Protein AF-A0AAW0VQ48-F1 (afdb_monomer_lite)

Foldseek 3Di:
DDDPPPDPPPDPPPDDDALAFACDDPRAQDALVPDDLVSLLVRLVVRLCSLVVNPDDDPQVPRDDDPLHDPPDDSDRQDPVPVPSDSVVSSVSVVSSCVVVVNVVSNVLSVCCVVVADPQGWDWDDPVPQKIWIARRPPRHTSDIGGPVND

Secondary structure (DSSP, 8-state):
-----------SS-----SSPP-EETTEE--TTT--HHHHHHHHHHHHHHHTT--S---GGGSPPPTTS-TTS------TTSTT--HHHHHHHHHHHHHHTT-HHHHHHHHHHHHT--TT-EEEEE-SSSEEEEEETTT--EEEEEEGGG-

Organism: Cherax quadricarinatus (NCBI:txid27406)

pLDDT: mean 85.71, std 15.74, range [36.72, 97.12]

Sequence (151 aa):
MESDDQEYADSGSGVMVSNLPLLFSRGSPSSLHEMTVAELEGFVPFMVRCSLGQERPVPWAQLPRPTWWPKKLPFRMPTANNTGSTLGALVGLVQRCYTFHGCEYLLQFCASLVSQKPESGYRFNDNRDGTTSMYHGSTGKLLVTFRNENR

InterPro domains:
  IPR019525 Nuclear respiratory factor 1, NLS/DNA-binding, dimerisation domain [PF10491] (16-108)

Structure (mmCIF, N/CA/C/O backbone):
data_AF-A0AAW0VQ48-F1
#
_entry.id   AF-A0AAW0VQ48-F1
#
loop_
_atom_site.group_PDB
_atom_site.id
_atom_site.type_symbol
_atom_site.label_atom_id
_atom_site.label_alt_id
_atom_site.label_comp_id
_atom_site.label_asym_id
_atom_site.label_entity_id
_atom_site.label_seq_id
_atom_site.pdbx_PDB_ins_code
_atom_site.Cartn_x
_atom_site.Cartn_y
_atom_site.Cartn_z
_atom_site.occupancy
_atom_site.B_iso_or_equiv
_atom_site.auth_seq_id
_atom_site.auth_comp_id
_atom_site.auth_asym_id
_atom_site.auth_atom_id
_atom_site.pdbx_PDB_model_num
ATOM 1 N N . MET A 1 1 ? -4.328 -40.244 -10.273 1.00 39.44 1 MET A N 1
ATOM 2 C CA . MET A 1 1 ? -3.607 -38.981 -10.511 1.00 39.44 1 MET A CA 1
ATOM 3 C C . MET A 1 1 ? -4.602 -37.896 -10.197 1.00 39.44 1 MET A C 1
ATOM 5 O O . MET A 1 1 ? -5.479 -37.640 -11.008 1.00 39.44 1 MET A O 1
ATOM 9 N N . GLU A 1 2 ? -4.558 -37.427 -8.956 1.00 36.72 2 GLU A N 1
ATOM 10 C CA . GLU A 1 2 ? -5.393 -36.334 -8.470 1.00 36.72 2 GLU A CA 1
ATOM 11 C C . GLU A 1 2 ? -5.044 -35.069 -9.256 1.00 36.72 2 GLU A C 1
ATOM 13 O O . GLU A 1 2 ? -3.879 -34.687 -9.370 1.00 36.72 2 GLU A O 1
ATOM 18 N N . SER A 1 3 ? -6.058 -34.494 -9.892 1.00 41.34 3 SER A N 1
ATOM 19 C CA . SER A 1 3 ? -6.017 -33.149 -10.442 1.00 41.34 3 SER A CA 1
ATOM 20 C C . SER A 1 3 ? -6.626 -32.257 -9.371 1.00 41.34 3 SER A C 1
ATOM 22 O O . SER A 1 3 ? -7.826 -32.327 -9.133 1.00 41.34 3 SER A O 1
ATOM 24 N N . ASP A 1 4 ? -5.782 -31.504 -8.670 1.00 43.19 4 ASP A N 1
ATOM 25 C CA . ASP A 1 4 ? -6.214 -30.454 -7.751 1.00 43.19 4 ASP A CA 1
ATOM 26 C C . ASP A 1 4 ? -6.805 -29.298 -8.568 1.00 43.19 4 ASP A C 1
ATOM 28 O O . ASP A 1 4 ? -6.100 -28.417 -9.070 1.00 43.19 4 ASP A O 1
ATOM 32 N N . ASP A 1 5 ? -8.125 -29.340 -8.725 1.00 43.44 5 ASP A N 1
ATOM 33 C CA . ASP A 1 5 ? -8.955 -28.197 -9.067 1.00 43.44 5 ASP A CA 1
ATOM 34 C C . ASP A 1 5 ? -8.867 -27.170 -7.926 1.00 43.44 5 ASP A C 1
ATOM 36 O O . ASP A 1 5 ? -9.507 -27.303 -6.882 1.00 43.44 5 ASP A O 1
ATOM 40 N N . GLN A 1 6 ? -8.064 -26.117 -8.108 1.00 40.59 6 GLN A N 1
ATOM 41 C CA . GLN A 1 6 ? -8.106 -24.952 -7.225 1.00 40.59 6 GLN A CA 1
ATOM 42 C C . GLN A 1 6 ? -9.357 -24.128 -7.563 1.00 40.59 6 GLN A C 1
ATOM 44 O O . GLN A 1 6 ? -9.317 -23.152 -8.315 1.00 40.59 6 GLN A O 1
ATOM 49 N N . GLU A 1 7 ? -10.484 -24.560 -7.010 1.00 36.75 7 GLU A N 1
ATOM 50 C CA . GLU A 1 7 ? -11.762 -23.863 -7.044 1.00 36.75 7 GLU A CA 1
ATOM 51 C C . GLU A 1 7 ? -11.634 -22.562 -6.230 1.00 36.75 7 GLU A C 1
ATOM 53 O O . GLU A 1 7 ? -11.502 -22.568 -5.003 1.00 36.75 7 GLU A O 1
ATOM 58 N N . TYR A 1 8 ? -11.605 -21.419 -6.919 1.00 48.97 8 TYR A N 1
ATOM 59 C CA . TYR A 1 8 ? -11.742 -20.112 -6.281 1.00 48.97 8 TYR A CA 1
ATOM 60 C C . TYR A 1 8 ? -13.178 -19.993 -5.778 1.00 48.97 8 TYR A C 1
ATOM 62 O O . TYR A 1 8 ? -14.078 -19.626 -6.530 1.00 48.97 8 TYR A O 1
ATOM 70 N N . ALA A 1 9 ? -13.388 -20.337 -4.509 1.00 40.56 9 ALA A N 1
ATOM 71 C CA . ALA A 1 9 ? -14.662 -20.155 -3.838 1.00 40.56 9 ALA A CA 1
ATOM 72 C C . ALA A 1 9 ? -15.052 -18.667 -3.858 1.00 40.56 9 ALA A C 1
ATOM 74 O O . ALA A 1 9 ? -14.518 -17.858 -3.093 1.00 40.56 9 ALA A O 1
ATOM 75 N N . ASP A 1 10 ? -16.006 -18.333 -4.729 1.00 44.94 10 ASP A N 1
ATOM 76 C CA . ASP A 1 10 ? -16.830 -17.129 -4.668 1.00 44.94 10 ASP A CA 1
ATOM 77 C C . ASP A 1 10 ? -17.600 -17.149 -3.343 1.00 44.94 10 ASP A C 1
ATOM 79 O O . ASP A 1 10 ? -18.691 -17.703 -3.202 1.00 44.94 10 ASP A O 1
ATOM 83 N N . SER A 1 11 ? -16.956 -16.631 -2.303 1.00 44.78 11 SER A N 1
ATOM 84 C CA . SER A 1 11 ? -17.581 -16.442 -1.006 1.00 44.78 11 SER A CA 1
ATOM 85 C C . SER A 1 11 ? -18.356 -15.137 -1.098 1.00 44.78 11 SER A C 1
ATOM 87 O O . SER A 1 11 ? -17.748 -14.076 -1.106 1.00 44.78 11 SER A O 1
ATOM 89 N N . GLY A 1 12 ? -19.689 -15.200 -1.153 1.00 41.78 12 GLY A N 1
ATOM 90 C CA . GLY A 1 12 ? -20.610 -14.050 -1.193 1.00 41.78 12 GLY A CA 1
ATOM 91 C C . GLY A 1 12 ? -20.560 -13.090 0.015 1.00 41.78 12 GLY A C 1
ATOM 92 O O . GLY A 1 12 ? -21.530 -12.392 0.303 1.00 41.78 12 GLY A O 1
ATOM 93 N N . SER A 1 13 ? -19.447 -13.043 0.743 1.00 47.91 13 SER A N 1
ATOM 94 C CA . SER A 1 13 ? -19.041 -11.949 1.613 1.00 47.91 13 SER A CA 1
ATOM 95 C C . SER A 1 13 ? -18.130 -11.041 0.783 1.00 47.91 13 SER A C 1
ATOM 97 O O . SER A 1 13 ? -17.161 -11.513 0.214 1.00 47.91 13 SER A O 1
ATOM 99 N N . GLY A 1 14 ? -18.413 -9.741 0.664 1.00 61.12 14 GLY A N 1
ATOM 100 C CA . GLY A 1 14 ? -17.611 -8.791 -0.135 1.00 61.12 14 GLY A CA 1
ATOM 101 C C . GLY A 1 14 ? -16.180 -8.533 0.383 1.00 61.12 14 GLY A C 1
ATOM 102 O O . GLY A 1 14 ? -15.758 -7.382 0.476 1.00 61.12 14 GLY A O 1
ATOM 103 N N . VAL A 1 15 ? -15.455 -9.578 0.782 1.00 65.38 15 VAL A N 1
ATOM 104 C CA . VAL A 1 15 ? -14.090 -9.576 1.295 1.00 65.38 15 VAL A CA 1
ATOM 105 C C . VAL A 1 15 ? -13.137 -9.622 0.108 1.00 65.38 15 VAL A C 1
ATOM 107 O O . VAL A 1 15 ? -12.965 -10.646 -0.545 1.00 65.38 15 VAL A O 1
ATOM 110 N N . MET A 1 16 ? -12.501 -8.487 -0.166 1.00 77.75 16 MET A N 1
ATOM 111 C CA . MET A 1 16 ? -11.502 -8.369 -1.225 1.00 77.75 16 MET A CA 1
ATOM 112 C C . MET A 1 16 ? -10.135 -8.811 -0.693 1.00 77.75 16 MET A C 1
ATOM 114 O O . MET A 1 16 ? -9.615 -8.205 0.245 1.00 77.75 16 MET A O 1
ATOM 118 N N . VAL A 1 17 ? -9.534 -9.836 -1.300 1.00 77.75 17 VAL A N 1
ATOM 119 C CA . VAL A 1 17 ? -8.203 -10.348 -0.932 1.00 77.75 17 VAL A CA 1
ATOM 120 C C . VAL A 1 17 ? -7.190 -9.960 -2.005 1.00 77.75 17 VAL A C 1
ATOM 122 O O . VAL A 1 17 ? -7.426 -10.160 -3.192 1.00 77.75 17 VAL A O 1
ATOM 125 N N . SER A 1 18 ? -6.044 -9.418 -1.593 1.00 84.69 18 SER A N 1
ATOM 126 C CA . SER A 1 18 ? -4.930 -9.110 -2.490 1.00 84.69 18 SER A CA 1
ATOM 127 C C . SER A 1 18 ? -3.595 -9.411 -1.826 1.00 84.69 18 SER A C 1
ATOM 129 O O . SER A 1 18 ? -3.437 -9.259 -0.616 1.00 84.69 18 SER A O 1
ATOM 131 N N . ASN A 1 19 ? -2.623 -9.808 -2.646 1.00 85.38 19 ASN A N 1
ATOM 132 C CA . ASN A 1 19 ? -1.231 -9.949 -2.229 1.00 85.38 19 ASN A CA 1
ATOM 133 C C . ASN A 1 19 ? -0.486 -8.609 -2.221 1.00 85.38 19 ASN A C 1
ATOM 135 O O . ASN A 1 19 ? 0.629 -8.547 -1.707 1.00 85.38 19 ASN A O 1
ATOM 139 N N . LEU A 1 20 ? -1.062 -7.550 -2.801 1.00 93.94 20 LEU A N 1
ATOM 140 C CA . LEU A 1 20 ? -0.451 -6.227 -2.795 1.00 93.94 20 LEU A CA 1
ATOM 141 C C . LEU A 1 20 ? -0.681 -5.515 -1.460 1.00 93.94 20 LEU A C 1
ATOM 143 O O . LEU A 1 20 ? -1.740 -5.669 -0.847 1.00 93.94 20 LEU A O 1
ATOM 147 N N . PRO A 1 21 ? 0.302 -4.721 -1.011 1.00 93.81 21 PRO A N 1
ATOM 148 C CA . PRO A 1 21 ? 0.227 -4.098 0.293 1.00 93.81 21 PRO A CA 1
ATOM 149 C C . PRO A 1 21 ? -0.811 -2.971 0.358 1.00 93.81 21 PRO A C 1
ATOM 151 O O . PRO A 1 21 ? -1.239 -2.419 -0.655 1.00 93.81 21 PRO A O 1
ATOM 154 N N . LEU A 1 22 ? -1.205 -2.585 1.565 1.00 94.31 22 LEU A N 1
ATOM 155 C CA . LEU A 1 22 ? -1.900 -1.318 1.787 1.00 94.31 22 LEU A CA 1
ATOM 156 C C . LEU A 1 22 ? -0.878 -0.186 1.871 1.00 94.31 22 LEU A C 1
ATOM 158 O O . LEU A 1 22 ? 0.258 -0.385 2.296 1.00 94.31 22 LEU A O 1
ATOM 162 N N . LEU A 1 23 ? -1.295 1.022 1.503 1.00 94.88 23 LEU A N 1
ATOM 163 C CA . LEU A 1 23 ? -0.460 2.206 1.651 1.00 94.88 23 LEU A CA 1
ATOM 164 C C . LEU A 1 23 ? -0.504 2.639 3.112 1.00 94.88 23 LEU A C 1
ATOM 166 O O . LEU A 1 23 ? -1.490 3.206 3.584 1.00 94.88 23 LEU A O 1
ATOM 170 N N . PHE A 1 24 ? 0.571 2.334 3.826 1.00 91.88 24 PHE A N 1
ATOM 171 C CA . PHE A 1 24 ? 0.812 2.779 5.187 1.00 91.88 24 PHE A CA 1
ATOM 172 C C . PHE A 1 24 ? 2.063 3.646 5.213 1.00 91.88 24 PHE A C 1
ATOM 174 O O . PHE A 1 24 ? 3.048 3.383 4.523 1.00 91.88 24 PHE A O 1
ATOM 181 N N . SER A 1 25 ? 2.017 4.687 6.035 1.00 89.00 25 SER A N 1
ATOM 182 C CA . SER A 1 25 ? 3.199 5.441 6.415 1.00 89.00 25 SER A CA 1
ATOM 183 C C . SER A 1 25 ? 3.179 5.687 7.915 1.00 89.00 25 SER A C 1
ATOM 185 O O . SER A 1 25 ? 2.150 6.067 8.483 1.00 89.00 25 SER A O 1
ATOM 187 N N . ARG A 1 26 ? 4.327 5.462 8.567 1.00 85.56 26 ARG A N 1
ATOM 188 C CA . ARG A 1 26 ? 4.524 5.689 10.009 1.00 85.56 26 ARG A CA 1
ATOM 189 C C . ARG A 1 26 ? 3.425 5.026 10.860 1.00 85.56 26 ARG A C 1
ATOM 191 O O . ARG A 1 26 ? 2.936 5.614 11.822 1.00 85.56 26 ARG A O 1
ATOM 198 N N . GLY A 1 27 ? 3.012 3.812 10.487 1.00 84.88 27 GLY A N 1
ATOM 199 C CA . GLY A 1 27 ? 2.011 3.027 11.212 1.00 84.88 27 GLY A CA 1
ATOM 200 C C . GLY A 1 27 ? 0.550 3.478 11.061 1.00 84.88 27 GLY A C 1
ATOM 201 O O . GLY A 1 27 ? -0.297 2.985 11.807 1.00 84.88 27 GLY A O 1
ATOM 202 N N . SER A 1 28 ? 0.235 4.379 10.124 1.00 89.00 28 SER A N 1
ATOM 203 C CA . SER A 1 28 ? -1.131 4.819 9.797 1.00 89.00 28 SER A CA 1
ATOM 204 C C . SER A 1 28 ? -1.416 4.629 8.302 1.00 89.00 28 SER A C 1
ATOM 206 O O . SER A 1 28 ? -0.486 4.754 7.501 1.00 89.00 28 SER A O 1
ATOM 208 N N . PRO A 1 29 ? -2.682 4.401 7.895 1.00 93.56 29 PRO A N 1
ATOM 209 C CA . PRO A 1 29 ? -3.066 4.487 6.491 1.00 93.56 29 PRO A CA 1
ATOM 210 C C . PRO A 1 29 ? -2.634 5.821 5.879 1.00 93.56 29 PRO A C 1
ATOM 212 O O . PRO A 1 29 ? -2.712 6.864 6.536 1.00 93.56 29 PRO A O 1
ATOM 215 N N . SER A 1 30 ? -2.196 5.764 4.628 1.00 95.25 30 SER A N 1
ATOM 216 C CA . SER A 1 30 ? -1.795 6.905 3.811 1.00 95.25 30 SER A CA 1
ATOM 217 C C . SER A 1 30 ? -2.392 6.769 2.412 1.00 95.25 30 SER A C 1
ATOM 219 O O . SER A 1 30 ? -2.880 5.706 2.027 1.00 95.25 30 SER A O 1
ATOM 221 N N . SER A 1 31 ? -2.358 7.848 1.639 1.00 94.94 31 SER A N 1
ATOM 222 C CA . SER A 1 31 ? -2.761 7.861 0.239 1.00 94.94 31 SER A CA 1
ATOM 223 C C . SER A 1 31 ? -1.549 8.097 -0.657 1.00 94.94 31 SER A C 1
ATOM 225 O O . SER A 1 31 ? -0.567 8.721 -0.260 1.00 94.94 31 SER A O 1
ATOM 227 N N . LEU A 1 32 ? -1.622 7.636 -1.906 1.00 93.44 32 LEU A N 1
ATOM 228 C CA . LEU A 1 32 ? -0.491 7.722 -2.833 1.00 93.44 32 LEU A CA 1
ATOM 229 C C . LEU A 1 32 ? -0.015 9.165 -3.084 1.00 93.44 32 LEU A C 1
ATOM 231 O O . LEU A 1 32 ? 1.130 9.377 -3.466 1.00 93.44 32 LEU A O 1
ATOM 235 N N . HIS A 1 33 ? -0.893 10.151 -2.901 1.00 88.94 33 HIS A N 1
ATOM 236 C CA . HIS A 1 33 ? -0.596 11.568 -3.127 1.00 88.94 33 HIS A CA 1
ATOM 237 C C . HIS A 1 33 ? -0.045 12.274 -1.883 1.00 88.94 33 HIS A C 1
ATOM 239 O O . HIS A 1 33 ? 0.538 13.347 -2.010 1.00 88.94 33 HIS A O 1
ATOM 245 N N . GLU A 1 34 ? -0.201 11.680 -0.701 1.00 91.81 34 GLU A N 1
ATOM 246 C CA . GLU A 1 34 ? 0.330 12.215 0.558 1.00 91.81 34 GLU A CA 1
ATOM 247 C C . GLU A 1 34 ? 1.685 11.619 0.934 1.00 91.81 34 GLU A C 1
ATOM 249 O O . GLU A 1 34 ? 2.387 12.181 1.774 1.00 91.81 34 GLU A O 1
ATOM 254 N N . MET A 1 35 ? 2.067 10.497 0.316 1.00 94.12 35 MET A N 1
ATOM 255 C CA . MET A 1 35 ? 3.378 9.903 0.536 1.00 94.12 35 MET A CA 1
ATOM 256 C C . MET A 1 35 ? 4.485 10.787 -0.047 1.00 94.12 35 MET A C 1
ATOM 258 O O . MET A 1 35 ? 4.468 11.202 -1.207 1.00 94.12 35 MET A O 1
ATOM 262 N N . THR A 1 36 ? 5.497 11.029 0.770 1.00 93.06 36 THR A N 1
ATOM 263 C CA . THR A 1 36 ? 6.750 11.671 0.385 1.00 93.06 36 THR A CA 1
ATOM 264 C C . THR A 1 36 ? 7.603 10.744 -0.483 1.00 93.06 36 THR A C 1
ATOM 266 O O . THR A 1 36 ? 7.416 9.526 -0.511 1.00 93.06 36 THR A O 1
ATOM 269 N N . VAL A 1 37 ? 8.611 11.312 -1.154 1.00 91.38 37 VAL A N 1
ATOM 270 C CA . VAL A 1 37 ? 9.599 10.529 -1.918 1.00 91.38 37 VAL A CA 1
ATOM 271 C C . VAL A 1 37 ? 10.244 9.454 -1.040 1.00 91.38 37 VAL A C 1
ATOM 273 O O . VAL A 1 37 ? 10.282 8.299 -1.441 1.00 91.38 37 VAL A O 1
ATOM 276 N N . ALA A 1 38 ? 10.667 9.801 0.179 1.00 90.44 38 ALA A N 1
ATOM 277 C CA . ALA A 1 38 ? 11.310 8.860 1.098 1.00 90.44 38 ALA A CA 1
ATOM 278 C C . ALA A 1 38 ? 10.386 7.699 1.512 1.00 90.44 38 ALA A C 1
ATOM 280 O O . ALA A 1 38 ? 10.822 6.553 1.596 1.00 90.44 38 ALA A O 1
ATOM 281 N N . GLU A 1 39 ? 9.101 7.976 1.742 1.00 92.81 39 GLU A N 1
ATOM 282 C CA . GLU A 1 39 ? 8.119 6.933 2.068 1.00 92.81 39 GLU A CA 1
ATOM 283 C C . GLU A 1 39 ? 7.881 6.007 0.868 1.00 92.81 39 GLU A C 1
ATOM 285 O O . GLU A 1 39 ? 7.823 4.789 1.030 1.00 92.81 39 GLU A O 1
ATOM 290 N N . LEU A 1 40 ? 7.825 6.554 -0.351 1.00 93.25 40 LEU A N 1
ATOM 291 C CA . LEU A 1 40 ? 7.701 5.755 -1.572 1.00 93.25 40 LEU A CA 1
ATOM 292 C C . LEU A 1 40 ? 8.962 4.947 -1.897 1.00 93.25 40 LEU A C 1
ATOM 294 O O . LEU A 1 40 ? 8.850 3.822 -2.379 1.00 93.25 40 LEU A O 1
ATOM 298 N N . GLU A 1 41 ? 10.151 5.477 -1.618 1.00 91.62 41 GLU A N 1
ATOM 299 C CA . GLU A 1 41 ? 11.414 4.742 -1.755 1.00 91.62 41 GLU A CA 1
ATOM 300 C C . GLU A 1 41 ? 11.474 3.527 -0.825 1.00 91.62 41 GLU A C 1
ATOM 302 O O . GLU A 1 41 ? 11.988 2.483 -1.222 1.00 91.62 41 GLU A O 1
ATOM 307 N N . GLY A 1 42 ? 10.895 3.621 0.377 1.00 90.00 42 GLY A N 1
ATOM 308 C CA . GLY A 1 42 ? 10.724 2.472 1.271 1.00 90.00 42 GLY A CA 1
ATOM 309 C C . GLY A 1 42 ? 9.619 1.512 0.816 1.00 90.00 42 GLY A C 1
ATOM 310 O O . GLY A 1 42 ? 9.775 0.291 0.888 1.00 90.00 42 GLY A O 1
ATOM 311 N N . PHE A 1 43 ? 8.515 2.053 0.300 1.00 92.81 43 PHE A N 1
ATOM 312 C CA . PHE A 1 43 ? 7.333 1.278 -0.075 1.00 92.81 43 PHE A CA 1
ATOM 313 C C . PHE A 1 43 ? 7.496 0.484 -1.376 1.00 92.81 43 PHE A C 1
ATOM 315 O O . PHE A 1 43 ? 7.123 -0.688 -1.435 1.00 92.81 43 PHE A O 1
ATOM 322 N N . VAL A 1 44 ? 8.067 1.078 -2.430 1.00 93.38 44 VAL A N 1
ATOM 323 C CA . VAL A 1 44 ? 8.179 0.430 -3.750 1.00 93.38 44 VAL A CA 1
ATOM 324 C C . VAL A 1 44 ? 8.935 -0.906 -3.686 1.00 93.38 44 VAL A C 1
ATOM 326 O O . VAL A 1 44 ? 8.447 -1.873 -4.274 1.00 93.38 44 VAL A O 1
ATOM 329 N N . PRO A 1 45 ? 10.069 -1.045 -2.972 1.00 91.69 45 PRO A N 1
ATOM 330 C CA . PRO A 1 45 ? 10.735 -2.335 -2.816 1.00 91.69 45 PRO A CA 1
ATOM 331 C C . PRO A 1 45 ? 9.869 -3.400 -2.144 1.00 91.69 45 PRO A C 1
ATOM 333 O O . PRO A 1 45 ? 9.900 -4.563 -2.548 1.00 91.69 45 PRO A O 1
ATOM 336 N N . PHE A 1 46 ? 9.090 -3.016 -1.132 1.00 91.94 46 PHE A N 1
ATOM 337 C CA . PHE A 1 46 ? 8.149 -3.918 -0.475 1.00 91.94 46 PHE A CA 1
ATOM 338 C C . PHE A 1 46 ? 7.030 -4.345 -1.430 1.00 91.94 46 PHE A C 1
ATOM 340 O O . PHE A 1 46 ? 6.839 -5.540 -1.645 1.00 91.94 46 PHE A O 1
ATOM 347 N N . MET A 1 47 ? 6.397 -3.386 -2.107 1.00 94.00 47 MET A N 1
ATOM 348 C CA . MET A 1 47 ? 5.378 -3.640 -3.127 1.00 94.00 47 MET A CA 1
ATOM 349 C C . MET A 1 47 ? 5.884 -4.571 -4.241 1.00 94.00 47 MET A C 1
ATOM 351 O O . MET A 1 47 ? 5.166 -5.480 -4.651 1.00 94.00 47 MET A O 1
ATOM 355 N N . VAL A 1 48 ? 7.118 -4.384 -4.723 1.00 94.31 48 VAL A N 1
ATOM 356 C CA . VAL A 1 48 ? 7.718 -5.260 -5.743 1.00 94.31 48 VAL A CA 1
ATOM 357 C C . VAL A 1 48 ? 7.822 -6.697 -5.236 1.00 94.31 48 VAL A C 1
ATOM 359 O O . VAL A 1 48 ? 7.419 -7.610 -5.956 1.00 94.31 48 VAL A O 1
ATOM 362 N N . ARG A 1 49 ? 8.298 -6.916 -4.003 1.00 92.25 49 ARG A N 1
ATOM 363 C CA . ARG A 1 49 ? 8.363 -8.263 -3.405 1.00 92.25 49 ARG A CA 1
ATOM 364 C C . ARG A 1 49 ? 6.982 -8.907 -3.309 1.00 92.25 49 ARG A C 1
ATOM 366 O O . ARG A 1 49 ? 6.817 -10.037 -3.765 1.00 92.25 49 ARG A O 1
ATOM 373 N N . CYS A 1 50 ? 5.994 -8.163 -2.814 1.00 92.12 50 CYS A N 1
ATOM 374 C CA . CYS A 1 50 ? 4.602 -8.604 -2.745 1.00 92.12 50 CYS A CA 1
ATOM 375 C C . CYS A 1 50 ? 4.048 -8.993 -4.126 1.00 92.12 50 CYS A C 1
ATOM 377 O O . CYS A 1 50 ? 3.468 -10.064 -4.280 1.00 92.12 50 CYS A O 1
ATOM 379 N N . SER A 1 51 ? 4.299 -8.174 -5.154 1.00 94.19 51 SER A N 1
ATOM 380 C CA . SER A 1 51 ? 3.847 -8.437 -6.532 1.00 94.19 51 SER A CA 1
ATOM 381 C C . SER A 1 51 ? 4.457 -9.702 -7.151 1.00 94.19 51 SER A C 1
ATOM 383 O O . SER A 1 51 ? 3.876 -10.301 -8.052 1.00 94.19 51 SER A O 1
ATOM 385 N N . LEU A 1 52 ? 5.631 -10.112 -6.660 1.00 92.75 52 LEU A N 1
ATOM 386 C CA . LEU A 1 52 ? 6.350 -11.315 -7.080 1.00 92.75 52 LEU A CA 1
ATOM 387 C C . LEU A 1 52 ? 6.014 -12.543 -6.213 1.00 92.75 52 LEU A C 1
ATOM 389 O O . LEU A 1 52 ? 6.650 -13.585 -6.373 1.00 92.75 52 LEU A O 1
ATOM 393 N N . GLY A 1 53 ? 5.078 -12.419 -5.264 1.00 89.38 53 GLY A N 1
ATOM 394 C CA . GLY A 1 53 ? 4.729 -13.488 -4.323 1.00 89.38 53 GLY A CA 1
ATOM 395 C C . GLY A 1 53 ? 5.866 -13.865 -3.368 1.00 89.38 53 GLY A C 1
ATOM 396 O O . GLY A 1 53 ? 5.891 -14.976 -2.847 1.00 89.38 53 GLY A O 1
ATOM 397 N N . GLN A 1 54 ? 6.843 -12.975 -3.160 1.00 86.31 54 GLN A N 1
ATOM 398 C CA . GLN A 1 54 ? 7.973 -13.238 -2.271 1.00 86.31 54 GLN A CA 1
ATOM 399 C C . GLN A 1 54 ? 7.582 -12.928 -0.828 1.00 86.31 54 GLN A C 1
ATOM 401 O O . GLN A 1 54 ? 7.614 -11.775 -0.402 1.00 86.31 54 GLN A O 1
ATOM 406 N N . GLU A 1 55 ? 7.242 -13.972 -0.073 1.00 75.38 55 GLU A N 1
ATOM 407 C CA . GLU A 1 55 ? 6.871 -13.845 1.344 1.00 75.38 55 GLU A CA 1
ATOM 408 C C . GLU A 1 55 ? 8.073 -13.596 2.256 1.00 75.38 55 GLU A C 1
ATOM 410 O O . GLU A 1 55 ? 7.934 -13.052 3.342 1.00 75.38 55 GLU A O 1
ATOM 415 N N . ARG A 1 56 ? 9.279 -13.981 1.825 1.00 79.81 56 ARG A N 1
ATOM 416 C CA . ARG A 1 56 ? 10.504 -13.767 2.602 1.00 79.81 56 ARG A CA 1
ATOM 417 C C . ARG A 1 56 ? 11.257 -12.538 2.096 1.00 79.81 56 ARG A C 1
ATOM 419 O O . ARG A 1 56 ? 11.233 -12.250 0.897 1.00 79.81 56 ARG A O 1
ATOM 426 N N . PRO A 1 57 ? 11.980 -11.817 2.970 1.00 79.31 57 PRO A N 1
ATOM 427 C CA . PRO A 1 57 ? 12.909 -10.786 2.531 1.00 79.31 57 PRO A CA 1
ATOM 428 C C . PRO A 1 57 ? 13.996 -11.396 1.632 1.00 79.31 57 PRO A C 1
ATOM 430 O O . PRO A 1 57 ? 14.856 -12.141 2.095 1.00 79.31 57 PRO A O 1
ATOM 433 N N . VAL A 1 58 ? 13.950 -11.075 0.339 1.00 86.06 58 VAL A N 1
ATOM 434 C CA . VAL A 1 58 ? 14.960 -11.462 -0.654 1.00 86.06 58 VAL A CA 1
ATOM 435 C C . VAL A 1 58 ? 15.749 -10.213 -1.064 1.00 86.06 58 VAL A C 1
ATOM 437 O O . VAL A 1 58 ? 15.134 -9.164 -1.294 1.00 86.06 58 VAL A O 1
ATOM 440 N N . PRO A 1 59 ? 17.092 -10.277 -1.168 1.00 88.06 59 PRO A N 1
ATOM 441 C CA . PRO A 1 59 ? 17.890 -9.160 -1.661 1.00 88.06 59 PR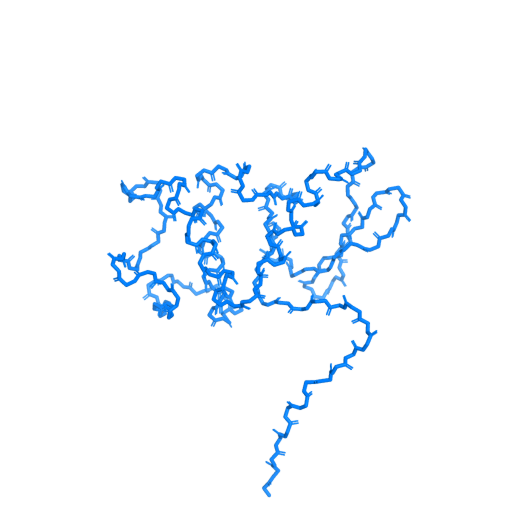O A CA 1
ATOM 442 C C . PRO A 1 59 ? 17.445 -8.717 -3.059 1.00 88.06 59 PRO A C 1
ATOM 444 O O . PRO A 1 59 ? 17.232 -9.548 -3.938 1.00 88.06 59 PRO A O 1
ATOM 447 N N . TRP A 1 60 ? 17.386 -7.406 -3.310 1.00 89.50 60 TRP A N 1
ATOM 448 C CA . TRP A 1 60 ? 16.928 -6.857 -4.598 1.00 89.50 60 TRP A CA 1
ATOM 449 C C . TRP A 1 60 ? 17.668 -7.427 -5.813 1.00 89.50 60 TRP A C 1
ATOM 451 O O . TRP A 1 60 ? 17.061 -7.666 -6.850 1.00 89.50 60 TRP A O 1
ATOM 461 N N . ALA A 1 61 ? 18.971 -7.684 -5.678 1.00 88.62 61 ALA A N 1
ATOM 462 C CA . ALA A 1 61 ? 19.798 -8.250 -6.744 1.00 88.62 61 ALA A CA 1
ATOM 463 C C . ALA A 1 61 ? 19.356 -9.654 -7.201 1.00 88.62 61 ALA A C 1
ATOM 465 O O . ALA A 1 61 ? 19.721 -10.073 -8.294 1.00 88.62 61 ALA A O 1
ATOM 466 N N . GLN A 1 62 ? 18.591 -10.371 -6.374 1.00 90.88 62 GLN A N 1
ATOM 467 C CA . GLN A 1 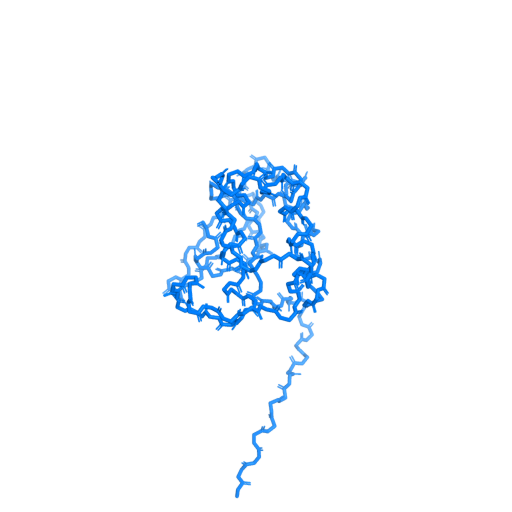62 ? 18.057 -11.699 -6.681 1.00 90.88 62 GLN A CA 1
ATOM 468 C C . GLN A 1 62 ? 16.607 -11.646 -7.178 1.00 90.88 62 GLN A C 1
ATOM 470 O O . GLN A 1 62 ? 16.080 -12.662 -7.627 1.00 90.88 62 GLN A O 1
ATOM 475 N N . LEU A 1 63 ? 15.946 -10.485 -7.104 1.00 91.38 63 LEU A N 1
ATOM 476 C CA . LEU A 1 63 ? 14.578 -10.354 -7.585 1.00 91.38 63 LEU A CA 1
ATOM 477 C C . LEU A 1 63 ? 14.566 -10.372 -9.118 1.00 91.38 63 LEU A C 1
ATOM 479 O O . LEU A 1 63 ? 15.302 -9.606 -9.749 1.00 91.38 63 LEU A O 1
ATOM 483 N N . PRO A 1 64 ? 13.713 -11.197 -9.747 1.00 93.38 64 PRO A N 1
ATOM 484 C CA . PRO A 1 64 ? 13.476 -11.073 -11.170 1.00 93.38 64 PRO A CA 1
ATOM 485 C C . PRO A 1 64 ? 12.769 -9.745 -11.446 1.00 93.38 64 PRO A C 1
ATOM 487 O O . PRO A 1 64 ? 11.948 -9.273 -10.658 1.00 93.38 64 PRO A O 1
ATOM 490 N N . ARG A 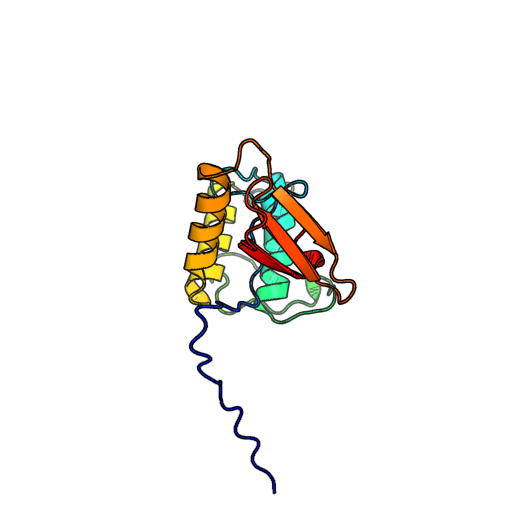1 65 ? 13.058 -9.147 -12.603 1.00 94.25 65 ARG A N 1
ATOM 491 C CA . ARG A 1 65 ? 12.326 -7.969 -13.069 1.00 94.25 65 ARG A CA 1
ATOM 492 C C . ARG A 1 65 ? 10.846 -8.341 -13.270 1.00 94.25 65 ARG A C 1
ATOM 494 O O . ARG A 1 65 ? 10.576 -9.189 -14.122 1.00 94.25 65 ARG A O 1
ATOM 501 N N . PRO A 1 66 ? 9.892 -7.685 -12.581 1.00 94.56 66 PRO A N 1
ATOM 502 C CA . PRO A 1 66 ? 8.474 -7.955 -12.783 1.00 94.56 66 PRO A CA 1
ATOM 503 C C . PRO A 1 66 ? 8.030 -7.642 -14.214 1.00 94.56 66 PRO A C 1
ATOM 505 O O . PRO A 1 66 ? 8.512 -6.690 -14.834 1.00 94.56 66 PRO A O 1
ATOM 508 N N . THR A 1 67 ? 7.057 -8.394 -14.723 1.00 94.69 67 THR A N 1
ATOM 509 C CA . THR A 1 67 ? 6.480 -8.205 -16.068 1.00 94.69 67 THR A CA 1
ATOM 510 C C . THR A 1 67 ? 5.827 -6.833 -16.243 1.00 94.69 67 THR A C 1
ATOM 512 O O . THR A 1 67 ? 5.894 -6.246 -17.325 1.00 94.69 67 THR A O 1
ATOM 515 N N . TRP A 1 68 ? 5.257 -6.285 -15.168 1.00 95.06 68 TRP A N 1
ATOM 516 C CA . TRP A 1 68 ? 4.666 -4.949 -15.135 1.00 95.06 68 TRP A CA 1
ATOM 517 C C . TRP A 1 68 ? 5.702 -3.821 -15.066 1.00 95.06 68 TRP A C 1
ATOM 519 O O . TRP A 1 68 ? 5.371 -2.667 -15.352 1.00 95.06 68 TRP A O 1
ATOM 529 N N . TRP A 1 69 ? 6.962 -4.110 -14.723 1.00 94.25 69 TRP A N 1
ATOM 530 C CA . TRP A 1 69 ? 7.985 -3.076 -14.579 1.00 94.25 69 TRP A CA 1
ATOM 531 C C . TRP A 1 69 ? 8.241 -2.366 -15.922 1.00 94.25 69 TRP A C 1
ATOM 533 O O . TRP A 1 69 ? 8.500 -3.032 -16.933 1.00 94.25 69 TRP A O 1
ATOM 543 N N . PRO A 1 70 ? 8.235 -1.019 -15.986 1.00 91.94 70 PRO A N 1
ATOM 544 C CA . PRO A 1 70 ? 8.323 -0.287 -17.250 1.00 91.94 70 PRO A CA 1
ATOM 545 C C . PRO A 1 70 ? 9.553 -0.672 -18.076 1.00 91.94 70 PRO A C 1
ATOM 547 O O . PRO A 1 70 ? 10.671 -0.453 -17.627 1.00 91.94 70 PRO A O 1
ATOM 550 N N . LYS A 1 71 ? 9.372 -1.199 -19.299 1.00 89.94 71 LYS A N 1
ATOM 551 C CA . LYS A 1 71 ? 10.459 -1.703 -20.179 1.00 89.94 71 LYS A CA 1
ATOM 552 C C . LYS A 1 71 ? 11.621 -0.716 -20.364 1.00 89.94 71 LYS A C 1
ATOM 554 O O . LYS A 1 71 ? 12.778 -1.119 -20.369 1.00 89.94 71 LYS A O 1
ATOM 559 N N . LYS A 1 72 ? 11.299 0.575 -20.470 1.00 87.19 72 LYS A N 1
ATOM 560 C CA . LYS A 1 72 ? 12.262 1.663 -20.694 1.00 87.19 72 LYS A CA 1
ATOM 561 C C . LYS A 1 72 ? 13.023 2.093 -19.434 1.00 87.19 72 LYS A C 1
ATOM 563 O O . LYS A 1 72 ? 13.996 2.825 -19.555 1.00 87.19 72 LYS A O 1
ATOM 568 N N . LEU A 1 73 ? 12.596 1.659 -18.245 1.00 85.94 73 LEU A N 1
ATOM 569 C CA . LEU A 1 73 ? 13.293 1.948 -16.995 1.00 85.94 73 LEU A CA 1
ATOM 570 C C . LEU A 1 73 ? 14.198 0.773 -16.603 1.00 85.94 73 LEU A C 1
ATOM 572 O O . LEU A 1 73 ? 13.782 -0.388 -16.730 1.00 85.94 73 LEU A O 1
ATOM 576 N N . PRO A 1 74 ? 15.420 1.040 -16.110 1.00 88.12 74 PRO A N 1
ATOM 577 C CA . PRO A 1 74 ? 16.258 -0.001 -15.535 1.00 88.12 74 PRO A CA 1
ATOM 578 C C . PRO A 1 74 ? 15.586 -0.579 -14.282 1.00 88.12 74 PRO A C 1
ATOM 580 O O . PRO A 1 74 ? 14.927 0.138 -13.530 1.00 88.12 74 PRO A O 1
ATOM 583 N N . PHE A 1 75 ? 15.743 -1.883 -14.055 1.00 91.25 75 PHE A N 1
ATOM 584 C CA . PHE A 1 75 ? 15.269 -2.524 -12.830 1.00 91.25 75 PHE A CA 1
ATOM 585 C C . PHE A 1 75 ? 16.315 -2.335 -11.729 1.00 91.25 75 PHE A C 1
ATOM 587 O O . PHE A 1 75 ? 17.281 -3.089 -11.627 1.00 91.25 75 PHE A O 1
ATOM 594 N N . ARG A 1 76 ? 16.169 -1.257 -10.959 1.00 88.00 76 ARG A N 1
ATOM 595 C CA . ARG A 1 76 ? 17.081 -0.864 -9.879 1.00 88.00 76 ARG A CA 1
ATOM 596 C C . ARG A 1 76 ? 16.278 -0.448 -8.659 1.00 88.00 76 ARG A C 1
ATOM 598 O O . ARG A 1 76 ? 15.150 0.021 -8.802 1.00 88.00 76 ARG A O 1
ATOM 605 N N . MET A 1 77 ? 16.883 -0.600 -7.486 1.00 86.56 77 MET A N 1
ATOM 606 C CA . MET A 1 77 ? 16.270 -0.163 -6.241 1.00 86.56 77 MET A CA 1
ATOM 607 C C . MET A 1 77 ? 16.037 1.359 -6.292 1.00 86.56 77 MET A C 1
ATOM 609 O O . MET A 1 77 ? 16.986 2.098 -6.586 1.00 86.56 77 MET A O 1
ATOM 613 N N . PRO A 1 78 ? 14.806 1.832 -6.036 1.00 82.38 78 PRO A N 1
ATOM 614 C CA . PRO A 1 78 ? 14.520 3.255 -5.923 1.00 82.38 78 PRO A CA 1
ATOM 615 C C . PRO A 1 78 ? 15.170 3.781 -4.643 1.00 82.38 78 PRO A C 1
ATOM 617 O O . PRO A 1 78 ? 14.750 3.452 -3.540 1.00 82.38 78 PRO A O 1
ATOM 620 N N . THR A 1 79 ? 16.244 4.544 -4.795 1.00 77.06 79 THR A N 1
ATOM 621 C CA . THR A 1 79 ? 16.935 5.219 -3.695 1.00 77.06 79 THR A CA 1
ATOM 622 C C . THR A 1 79 ? 17.143 6.677 -4.071 1.00 77.06 79 THR A C 1
ATOM 624 O O . THR A 1 79 ? 17.289 6.978 -5.262 1.00 77.06 79 THR A O 1
ATOM 627 N N . ALA A 1 80 ? 17.242 7.553 -3.070 1.00 62.78 80 ALA A N 1
ATOM 628 C CA . ALA A 1 80 ? 17.485 8.982 -3.275 1.00 62.78 80 ALA A CA 1
ATOM 629 C C . ALA A 1 80 ? 18.764 9.263 -4.087 1.00 62.78 80 ALA A C 1
ATOM 631 O O . ALA A 1 80 ? 18.850 10.245 -4.821 1.00 62.78 80 ALA A O 1
ATOM 632 N N . ASN A 1 81 ? 19.750 8.363 -3.998 1.00 60.38 81 ASN A N 1
ATOM 633 C CA . ASN A 1 81 ? 21.030 8.474 -4.700 1.00 60.38 81 ASN A CA 1
ATOM 634 C C . ASN A 1 81 ? 20.956 8.036 -6.173 1.00 60.38 81 ASN A C 1
ATOM 636 O O . ASN A 1 81 ? 21.851 8.351 -6.956 1.00 60.38 81 ASN A O 1
ATOM 640 N N . ASN A 1 82 ? 19.901 7.321 -6.572 1.00 63.19 82 ASN A N 1
ATOM 641 C CA . ASN A 1 82 ? 19.595 7.087 -7.975 1.00 63.19 82 ASN A CA 1
ATOM 642 C C . ASN A 1 82 ? 18.795 8.298 -8.468 1.00 63.19 82 ASN A C 1
ATOM 644 O O . ASN A 1 82 ? 17.592 8.392 -8.245 1.00 63.19 82 ASN A O 1
ATOM 648 N N . THR A 1 83 ? 19.478 9.218 -9.150 1.00 49.69 83 THR A N 1
ATOM 649 C CA . THR A 1 83 ? 19.048 10.555 -9.619 1.00 49.69 83 THR A CA 1
ATOM 650 C C . THR A 1 83 ? 17.761 10.630 -10.474 1.00 49.69 83 THR A C 1
ATOM 652 O O . THR A 1 83 ? 17.456 11.681 -11.030 1.00 49.69 83 THR A O 1
ATOM 655 N N . GLY A 1 84 ? 16.985 9.546 -10.587 1.00 61.16 84 GLY A N 1
ATOM 656 C CA . GLY A 1 84 ? 15.714 9.453 -11.312 1.00 61.16 84 GLY A CA 1
ATOM 657 C C . GLY A 1 84 ? 14.483 9.096 -10.463 1.00 61.16 84 GLY A C 1
ATOM 658 O O . GLY A 1 84 ? 13.396 8.989 -11.030 1.00 61.16 84 GLY A O 1
ATOM 659 N N . SER A 1 85 ? 14.610 8.912 -9.141 1.00 70.38 85 SER A N 1
ATOM 660 C CA . SER A 1 85 ? 13.491 8.591 -8.229 1.00 70.38 85 SER A CA 1
ATOM 661 C C . SER A 1 85 ? 12.631 9.826 -7.913 1.00 70.38 85 SER A C 1
AT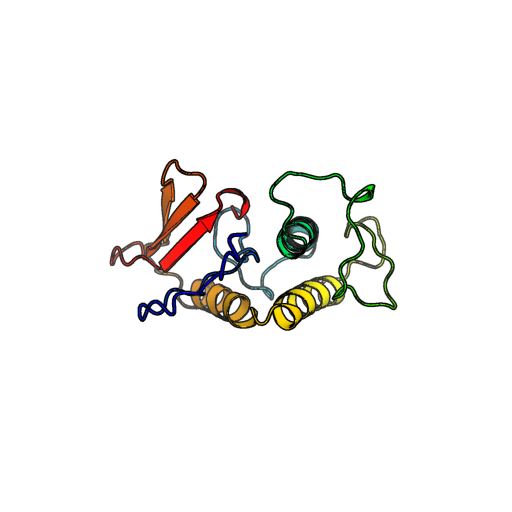OM 663 O O . SER A 1 85 ? 12.517 10.259 -6.771 1.00 70.38 85 SER A O 1
ATOM 665 N N . THR A 1 86 ? 12.039 10.452 -8.932 1.00 87.50 86 THR A N 1
ATOM 666 C CA . THR A 1 86 ? 11.112 11.571 -8.708 1.00 87.50 86 THR A CA 1
ATOM 667 C C . THR A 1 86 ? 9.806 11.068 -8.094 1.00 87.50 86 THR A C 1
ATOM 669 O O . THR A 1 86 ? 9.394 9.931 -8.338 1.00 87.50 86 THR A O 1
ATOM 672 N N . LEU A 1 87 ? 9.105 11.934 -7.353 1.00 89.69 87 LEU A N 1
ATOM 673 C CA . LEU A 1 87 ? 7.786 11.620 -6.793 1.00 89.69 87 LEU A CA 1
ATOM 674 C C . LEU A 1 87 ? 6.839 11.057 -7.866 1.00 89.69 87 LEU A C 1
ATOM 676 O O . LEU A 1 87 ? 6.255 9.995 -7.683 1.00 89.69 87 LEU A O 1
ATOM 680 N N . GLY A 1 88 ? 6.762 11.715 -9.028 1.00 90.06 88 GLY A N 1
ATOM 681 C CA . GLY A 1 88 ? 5.926 11.262 -10.142 1.00 90.06 88 GLY A CA 1
ATOM 682 C C . GLY A 1 88 ? 6.336 9.898 -10.710 1.00 90.06 88 GLY A C 1
ATOM 683 O O . GLY A 1 88 ? 5.470 9.095 -11.052 1.00 90.06 88 GLY A O 1
ATOM 684 N N . ALA A 1 89 ? 7.638 9.597 -10.777 1.00 89.88 89 ALA A N 1
ATOM 685 C CA . ALA A 1 89 ? 8.116 8.295 -11.243 1.00 89.88 89 ALA A CA 1
ATOM 686 C C . ALA A 1 89 ? 7.750 7.166 -10.266 1.00 89.88 89 ALA A C 1
ATOM 688 O O . ALA A 1 89 ? 7.299 6.104 -10.700 1.00 89.88 89 ALA A O 1
ATOM 689 N N . LEU A 1 90 ? 7.899 7.401 -8.959 1.00 92.88 90 LEU A N 1
ATOM 690 C CA . LEU A 1 90 ? 7.550 6.430 -7.920 1.00 92.88 90 LEU A CA 1
ATOM 691 C C . LEU A 1 90 ? 6.035 6.207 -7.841 1.00 92.88 90 LEU A C 1
ATOM 693 O O . LEU A 1 90 ? 5.587 5.061 -7.857 1.00 92.88 90 LEU A O 1
ATOM 697 N N . VAL A 1 91 ? 5.244 7.284 -7.858 1.00 94.56 91 VAL A N 1
ATOM 698 C CA . VAL A 1 91 ? 3.775 7.220 -7.932 1.00 94.56 91 VAL A CA 1
ATOM 699 C C . VAL A 1 91 ? 3.330 6.426 -9.162 1.00 94.56 91 VAL A C 1
ATOM 701 O O . VAL A 1 91 ? 2.504 5.520 -9.047 1.00 94.56 91 VAL A O 1
ATOM 704 N N . GLY A 1 92 ? 3.929 6.693 -10.326 1.00 94.00 92 GLY A N 1
ATOM 705 C CA . GLY A 1 92 ? 3.627 5.969 -11.560 1.00 94.00 92 GLY A CA 1
ATOM 706 C C . GLY A 1 92 ? 3.996 4.480 -11.509 1.00 94.00 92 GLY A C 1
ATOM 707 O O . GLY A 1 92 ? 3.289 3.656 -12.094 1.00 94.00 92 GLY A O 1
ATOM 708 N N . LEU A 1 93 ? 5.068 4.107 -10.798 1.00 94.88 93 LEU A N 1
ATOM 709 C CA . LEU A 1 93 ? 5.418 2.701 -10.560 1.00 94.88 93 LEU A CA 1
ATOM 710 C C . LEU A 1 93 ? 4.375 2.001 -9.689 1.00 94.88 93 LEU A C 1
ATOM 712 O O . LEU A 1 93 ? 3.959 0.893 -10.033 1.00 94.88 93 LEU A O 1
ATOM 716 N N . VAL A 1 94 ? 3.931 2.650 -8.607 1.00 96.25 94 VAL A N 1
ATOM 717 C CA . VAL A 1 94 ? 2.880 2.111 -7.735 1.00 96.25 94 VAL A CA 1
ATOM 718 C C . VAL A 1 94 ? 1.588 1.919 -8.523 1.00 96.25 94 VAL A C 1
ATOM 720 O O . VAL A 1 94 ? 1.082 0.804 -8.595 1.00 96.25 94 VAL A O 1
ATOM 723 N N . GLN A 1 95 ? 1.099 2.954 -9.212 1.00 96.75 95 GLN A N 1
ATOM 724 C CA . GLN A 1 95 ? -0.122 2.857 -10.023 1.00 96.75 95 GLN A CA 1
ATOM 725 C C . GLN A 1 95 ? -0.047 1.722 -11.043 1.00 96.75 95 GLN A C 1
ATOM 727 O O . GLN A 1 95 ? -0.988 0.941 -11.168 1.00 96.75 95 GLN A O 1
ATOM 732 N N . ARG A 1 96 ? 1.086 1.589 -11.743 1.00 96.56 96 ARG A N 1
ATOM 733 C CA . ARG A 1 96 ? 1.271 0.539 -12.747 1.00 96.56 96 ARG A CA 1
ATOM 734 C C . ARG A 1 96 ? 1.238 -0.863 -12.144 1.00 96.56 96 ARG A C 1
ATOM 736 O O . ARG A 1 96 ? 0.627 -1.740 -12.746 1.00 96.56 96 ARG A O 1
ATOM 743 N N . CYS A 1 97 ? 1.889 -1.072 -11.000 1.00 96.75 97 CYS A N 1
ATOM 744 C CA . CYS A 1 97 ? 1.852 -2.350 -10.292 1.00 96.75 97 CYS A CA 1
ATOM 745 C C . CYS A 1 97 ? 0.405 -2.719 -9.933 1.00 96.75 97 CYS A C 1
ATOM 747 O O . CYS A 1 97 ? -0.077 -3.776 -10.328 1.00 96.75 97 CYS A O 1
ATOM 749 N N . TYR A 1 98 ? -0.325 -1.809 -9.283 1.00 97.12 98 TYR A N 1
ATOM 750 C CA . TYR A 1 98 ? -1.700 -2.073 -8.851 1.00 97.12 98 TYR A CA 1
ATOM 751 C C . TYR A 1 98 ? -2.641 -2.292 -10.038 1.00 97.12 98 TYR A C 1
ATOM 753 O O . TYR A 1 98 ? -3.418 -3.238 -10.007 1.00 97.12 98 TYR A O 1
ATOM 761 N N . THR A 1 99 ? -2.500 -1.501 -11.109 1.00 97.00 99 THR A N 1
ATOM 762 C CA . THR A 1 99 ? -3.268 -1.670 -12.358 1.00 97.00 99 THR A CA 1
ATOM 763 C C . THR A 1 99 ? -3.020 -3.032 -12.995 1.00 97.00 99 THR A C 1
ATOM 765 O O . THR A 1 99 ? -3.948 -3.709 -13.420 1.00 97.00 99 THR A O 1
ATOM 768 N N . PHE A 1 100 ? -1.761 -3.473 -13.049 1.00 96.69 100 PHE A N 1
ATOM 769 C CA . PHE A 1 100 ? -1.423 -4.771 -13.631 1.00 96.69 100 PHE A CA 1
ATOM 770 C C . PHE A 1 100 ? -2.069 -5.943 -12.880 1.00 96.69 100 PHE A C 1
ATOM 772 O O . PHE A 1 100 ? -2.424 -6.942 -13.498 1.00 96.69 100 PHE A O 1
ATOM 779 N N . HIS A 1 101 ? -2.232 -5.813 -11.563 1.00 95.00 101 HIS A N 1
ATOM 780 C CA . HIS A 1 101 ? -2.862 -6.822 -10.715 1.00 95.00 101 HIS A CA 1
ATOM 781 C C . HIS A 1 101 ? -4.375 -6.604 -10.509 1.00 95.00 101 HIS A C 1
ATOM 783 O O . HIS A 1 101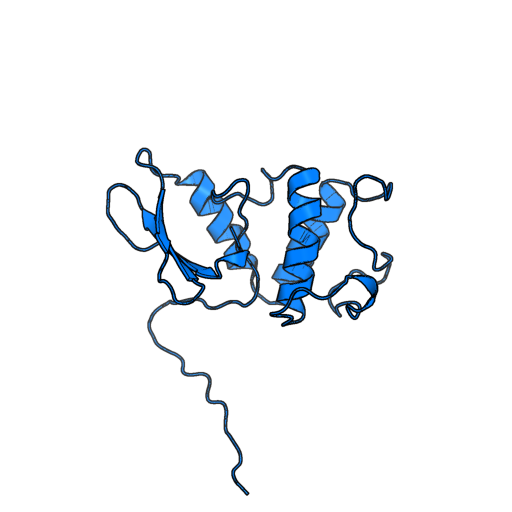 ? -4.967 -7.322 -9.706 1.00 95.00 101 HIS A O 1
ATOM 789 N N . GLY A 1 102 ? -5.007 -5.629 -11.180 1.00 94.81 102 GLY A N 1
ATOM 790 C CA . GLY A 1 102 ? -6.436 -5.313 -11.005 1.00 94.81 102 GLY A CA 1
ATOM 791 C C . GLY A 1 102 ? -6.801 -4.861 -9.583 1.00 94.81 102 GLY A C 1
ATOM 792 O O . GLY A 1 102 ? -7.902 -5.114 -9.098 1.00 94.81 102 GLY A O 1
ATOM 793 N N . CYS A 1 103 ? -5.840 -4.270 -8.873 1.00 95.50 103 CYS A N 1
ATOM 794 C CA . CYS A 1 103 ? -5.921 -3.938 -7.454 1.00 95.50 103 CYS A CA 1
ATOM 795 C C . CYS A 1 103 ? -6.061 -2.431 -7.190 1.00 95.50 103 CYS A C 1
ATOM 797 O O . CYS A 1 103 ? -5.823 -1.980 -6.071 1.00 95.50 103 CYS A O 1
ATOM 799 N N . GLU A 1 104 ? -6.439 -1.618 -8.179 1.00 95.00 104 GLU A N 1
ATOM 800 C CA . GLU A 1 104 ? -6.582 -0.160 -8.032 1.00 95.00 104 GLU A CA 1
ATOM 801 C C . GLU A 1 104 ? -7.565 0.238 -6.923 1.00 95.00 104 GLU A C 1
ATOM 803 O O . GLU A 1 104 ? -7.415 1.297 -6.308 1.00 95.00 104 GLU A O 1
ATOM 808 N N . TYR A 1 105 ? -8.530 -0.633 -6.616 1.00 93.94 105 TYR A N 1
ATOM 809 C CA . TYR A 1 105 ? -9.457 -0.458 -5.501 1.00 93.94 105 TYR A CA 1
ATOM 810 C C . TYR A 1 105 ? -8.733 -0.307 -4.153 1.00 93.94 105 TYR A C 1
ATOM 812 O O . TYR A 1 105 ? -9.222 0.418 -3.293 1.00 93.94 105 TYR A O 1
ATOM 820 N N . LEU A 1 106 ? -7.554 -0.917 -3.963 1.00 94.88 106 LEU A N 1
ATOM 821 C CA . LEU A 1 106 ? -6.748 -0.733 -2.750 1.00 94.88 106 LEU A CA 1
ATOM 822 C C . LEU A 1 106 ? -6.230 0.701 -2.639 1.00 94.88 106 LEU A C 1
ATOM 824 O O . LEU A 1 106 ? -6.239 1.269 -1.551 1.00 94.88 106 LEU A O 1
ATOM 828 N N . LEU A 1 107 ? -5.820 1.309 -3.760 1.00 96.00 107 LEU A N 1
ATOM 829 C CA . LEU A 1 107 ? -5.375 2.705 -3.779 1.00 96.00 107 LEU A CA 1
ATOM 830 C C . LEU A 1 107 ? -6.531 3.642 -3.403 1.00 96.00 107 LEU A C 1
ATOM 832 O O . LEU A 1 107 ? -6.354 4.555 -2.596 1.00 96.00 107 LEU A O 1
ATOM 836 N N . GLN A 1 108 ? -7.724 3.384 -3.949 1.00 95.44 108 GLN A N 1
ATOM 837 C CA . GLN A 1 108 ? -8.943 4.139 -3.637 1.00 95.44 108 GLN A CA 1
ATOM 838 C C . GLN A 1 108 ? -9.397 3.935 -2.185 1.00 95.44 108 GLN A C 1
ATOM 840 O O . GLN A 1 108 ? -9.795 4.889 -1.512 1.00 95.44 108 GLN A O 1
ATOM 845 N N . PHE A 1 109 ? -9.303 2.703 -1.684 1.00 95.06 109 PHE A N 1
ATOM 846 C CA . PHE A 1 109 ? -9.611 2.358 -0.302 1.00 95.06 109 PHE A CA 1
ATOM 847 C C . PHE A 1 109 ? -8.675 3.082 0.670 1.00 95.06 109 PHE A C 1
ATOM 849 O O . PHE A 1 109 ? -9.145 3.746 1.591 1.00 95.06 109 PHE A O 1
ATOM 856 N N . CYS A 1 110 ? -7.364 3.046 0.422 1.00 95.62 110 CYS A N 1
ATOM 857 C CA . CYS A 1 110 ? -6.369 3.789 1.194 1.00 95.62 110 CYS A CA 1
ATOM 858 C C . CYS A 1 110 ? -6.642 5.301 1.198 1.00 95.62 110 CYS A C 1
ATOM 860 O O . CYS A 1 110 ? -6.630 5.918 2.261 1.00 95.62 110 CYS A O 1
ATOM 862 N N . ALA A 1 111 ? -6.972 5.891 0.044 1.00 96.19 111 ALA A N 1
ATOM 863 C CA . ALA A 1 111 ? -7.365 7.300 -0.023 1.00 96.19 111 ALA A CA 1
ATOM 864 C C . ALA A 1 111 ? -8.622 7.593 0.816 1.00 96.19 111 ALA A C 1
ATOM 866 O O . ALA A 1 111 ? -8.662 8.579 1.549 1.00 96.19 111 ALA A O 1
ATOM 867 N N . SER A 1 112 ? -9.614 6.700 0.785 1.00 95.75 112 SER A N 1
ATOM 868 C CA . SER A 1 112 ? -10.840 6.837 1.580 1.00 95.75 112 SER A CA 1
ATOM 869 C C . SER A 1 112 ? -10.569 6.742 3.086 1.00 95.75 112 SER A C 1
ATOM 871 O O . SER A 1 112 ? -11.139 7.516 3.848 1.00 95.75 112 SER A O 1
ATOM 873 N N . LEU A 1 113 ? -9.654 5.868 3.527 1.00 94.94 113 LEU A N 1
ATOM 874 C CA . LEU A 1 113 ? -9.210 5.805 4.927 1.00 94.94 113 LEU A CA 1
ATOM 875 C C . LEU A 1 113 ? -8.552 7.113 5.390 1.00 94.94 113 LEU A C 1
ATOM 877 O O . LEU A 1 113 ? -8.688 7.508 6.546 1.00 94.94 113 LEU A O 1
ATOM 881 N N . VAL A 1 114 ? -7.834 7.811 4.518 1.00 94.81 114 VAL A N 1
ATOM 882 C CA . VAL A 1 114 ? -7.298 9.129 4.873 1.00 94.81 114 VAL A CA 1
ATOM 883 C C . VAL A 1 114 ? -8.432 10.150 4.966 1.00 94.81 114 VAL A C 1
ATOM 885 O O . VAL A 1 114 ? -8.578 10.814 5.992 1.00 94.81 114 VAL A O 1
ATOM 888 N N . SER A 1 115 ? -9.257 10.262 3.922 1.00 94.50 115 SER A N 1
ATOM 889 C CA . SER A 1 115 ? -10.300 11.293 3.843 1.00 94.50 115 SER A CA 1
ATOM 890 C C . SER A 1 115 ? -11.404 11.127 4.889 1.00 94.50 115 SER A C 1
ATOM 892 O O . SER A 1 115 ? -11.988 12.114 5.324 1.00 94.50 115 SER A O 1
ATOM 894 N N . GLN A 1 116 ? -11.692 9.891 5.298 1.00 92.44 116 GLN A N 1
ATOM 895 C CA . GLN A 1 116 ? -12.733 9.547 6.270 1.00 92.44 116 GLN A CA 1
ATOM 896 C C . GLN A 1 116 ? -12.140 9.143 7.624 1.00 92.44 116 GLN A C 1
ATOM 898 O O . GLN A 1 116 ? -12.760 8.382 8.371 1.00 92.44 116 GLN A O 1
ATOM 903 N N . LYS A 1 117 ? -10.926 9.615 7.940 1.00 92.44 117 LYS A N 1
ATOM 904 C CA . LYS A 1 117 ? -10.260 9.299 9.202 1.00 92.44 117 LYS A CA 1
ATOM 905 C C . LYS A 1 117 ? -11.163 9.678 10.385 1.00 92.44 117 LYS A C 1
ATOM 907 O O . LYS A 1 117 ? -11.495 10.854 10.533 1.00 92.44 117 LYS A O 1
ATOM 912 N N . PRO A 1 118 ? -11.529 8.721 11.255 1.00 92.25 118 PRO A N 1
ATOM 913 C CA . PRO A 1 118 ? -12.361 9.022 12.411 1.00 92.25 118 PRO A CA 1
ATOM 914 C C . PRO A 1 118 ? -11.649 9.983 13.362 1.00 92.25 118 PRO A C 1
ATOM 916 O O . PRO A 1 118 ? -10.445 9.843 13.583 1.00 92.25 118 PRO A O 1
ATOM 919 N N . GLU A 1 119 ? -12.393 10.878 14.015 1.00 93.75 119 GLU A N 1
ATOM 920 C CA . GLU A 1 119 ? -11.847 11.721 15.094 1.00 93.75 119 GLU A CA 1
ATOM 921 C C . GLU A 1 119 ? -11.264 10.871 16.232 1.00 93.75 119 GLU A C 1
ATOM 923 O O . GLU A 1 119 ? -10.208 11.176 16.778 1.00 93.75 119 GLU A O 1
ATOM 928 N N . SER A 1 120 ? -11.897 9.728 16.517 1.00 94.00 120 SER A N 1
ATOM 929 C CA . SER A 1 120 ? -11.410 8.716 17.464 1.00 94.00 120 SER A CA 1
ATOM 930 C C . SER A 1 120 ? -10.140 7.982 17.006 1.00 94.00 120 SER A C 1
ATOM 932 O O . SER A 1 120 ? -9.643 7.113 17.718 1.00 94.00 120 SER A O 1
ATOM 934 N N . GLY A 1 121 ? -9.668 8.239 15.786 1.00 93.94 121 GLY A N 1
ATOM 935 C CA . GLY A 1 121 ? -8.594 7.500 15.139 1.00 93.94 121 GLY A CA 1
ATOM 936 C C . GLY A 1 121 ? -8.956 6.052 14.794 1.00 93.94 121 GLY A C 1
ATOM 937 O O . GLY A 1 121 ? -10.127 5.653 14.759 1.00 93.94 121 GLY A O 1
ATOM 938 N N . TYR A 1 122 ? -7.909 5.271 14.529 1.00 95.44 122 TYR A N 1
ATOM 939 C CA . TYR A 1 122 ? -7.974 3.842 14.237 1.00 95.44 122 TYR A CA 1
ATOM 940 C C . TYR A 1 122 ? -7.510 3.020 15.433 1.00 95.44 122 TYR A C 1
ATOM 942 O O . TYR A 1 122 ? -6.552 3.386 16.114 1.00 95.44 122 TYR A O 1
ATOM 950 N N . ARG A 1 123 ? -8.155 1.872 15.650 1.00 95.44 123 ARG A N 1
ATOM 951 C CA . ARG A 1 123 ? -7.710 0.868 16.620 1.00 95.44 123 ARG A CA 1
ATOM 952 C C . ARG A 1 123 ? -7.098 -0.312 15.879 1.00 95.44 123 ARG A C 1
ATOM 954 O O . ARG A 1 123 ? -7.705 -0.826 14.945 1.00 95.44 123 ARG A O 1
ATOM 961 N N . PHE A 1 124 ? -5.939 -0.768 16.334 1.00 95.38 124 PHE A N 1
ATOM 962 C CA . PHE A 1 124 ? -5.229 -1.911 15.766 1.00 95.38 124 PHE A CA 1
ATOM 963 C C . PHE A 1 124 ? -5.241 -3.074 16.754 1.00 95.38 124 PHE A C 1
ATOM 965 O O . PHE A 1 124 ? -5.013 -2.866 17.946 1.00 95.38 124 PHE A O 1
ATOM 972 N N . ASN A 1 125 ? -5.493 -4.280 16.255 1.00 96.31 125 ASN A N 1
ATOM 973 C CA . ASN A 1 125 ? -5.394 -5.521 17.011 1.00 96.31 125 ASN A CA 1
ATOM 974 C C . ASN A 1 125 ? -4.449 -6.477 16.283 1.00 96.31 125 ASN A C 1
ATOM 976 O O . ASN A 1 125 ? -4.727 -6.852 15.146 1.00 96.31 125 ASN A O 1
ATOM 980 N N . ASP A 1 126 ? -3.351 -6.856 16.933 1.00 94.94 126 ASP A N 1
ATOM 981 C CA . ASP A 1 126 ? -2.483 -7.931 16.450 1.00 94.94 126 ASP A CA 1
ATOM 982 C C . ASP A 1 126 ? -3.193 -9.268 16.687 1.00 94.94 126 ASP A C 1
ATOM 984 O O . ASP A 1 126 ? -3.533 -9.610 17.825 1.00 94.94 126 ASP A O 1
ATOM 988 N N . ASN A 1 127 ? -3.444 -10.007 15.610 1.00 94.69 127 ASN A N 1
ATOM 989 C CA . ASN A 1 127 ? -4.169 -11.271 15.661 1.00 94.69 127 ASN A CA 1
ATOM 990 C C . ASN A 1 127 ? -3.269 -12.443 16.099 1.00 94.69 127 ASN A C 1
ATOM 992 O O . ASN A 1 127 ? -3.766 -13.546 16.312 1.00 94.69 127 ASN A O 1
ATOM 996 N N . ARG A 1 128 ? -1.960 -12.207 16.292 1.00 93.38 128 ARG A N 1
ATOM 997 C CA . ARG A 1 128 ? -0.938 -13.199 16.681 1.00 93.38 128 ARG A CA 1
ATOM 998 C C . ARG A 1 128 ? -0.748 -14.342 15.679 1.00 93.38 128 ARG A C 1
ATOM 1000 O O . ARG A 1 128 ? -0.158 -15.364 16.015 1.00 93.38 128 ARG A O 1
ATOM 1007 N N . ASP A 1 129 ? -1.198 -14.138 14.447 1.00 91.06 129 ASP A N 1
ATOM 1008 C CA . ASP A 1 129 ? -1.076 -15.057 13.310 1.00 91.06 129 ASP A CA 1
ATOM 1009 C C . ASP A 1 129 ? -0.267 -14.441 12.149 1.00 91.06 129 ASP A C 1
ATOM 1011 O O . ASP A 1 129 ? -0.280 -14.939 11.027 1.00 91.06 129 ASP A O 1
ATOM 1015 N N . GLY A 1 130 ? 0.440 -13.335 12.414 1.00 90.06 130 GLY A N 1
ATOM 1016 C CA . GLY A 1 130 ? 1.150 -12.560 11.394 1.00 90.06 130 GLY A CA 1
ATOM 1017 C C . GLY A 1 130 ? 0.284 -11.509 10.695 1.00 90.06 130 GLY A C 1
ATOM 1018 O O . GLY A 1 130 ? 0.772 -10.842 9.777 1.00 90.06 130 GLY A O 1
ATOM 1019 N N . THR A 1 131 ? -0.965 -11.317 11.129 1.00 93.06 131 THR A N 1
ATOM 1020 C CA . THR A 1 131 ? -1.861 -10.268 10.631 1.00 93.06 131 THR A CA 1
ATOM 1021 C C . THR A 1 131 ? -2.300 -9.289 11.722 1.00 93.06 131 THR A C 1
ATOM 1023 O O . THR A 1 131 ? -2.339 -9.596 12.915 1.00 93.06 131 THR A O 1
ATOM 1026 N N . THR A 1 132 ? -2.656 -8.081 11.293 1.00 94.94 132 THR A N 1
ATOM 1027 C CA . THR A 1 132 ? -3.224 -7.020 12.120 1.00 94.94 132 THR A CA 1
ATOM 1028 C C . THR A 1 132 ? -4.585 -6.634 11.558 1.00 94.94 132 THR A C 1
ATOM 1030 O O . THR A 1 132 ? -4.722 -6.339 10.370 1.00 94.94 132 THR A O 1
ATOM 1033 N N . SER A 1 133 ? -5.589 -6.589 12.428 1.00 95.69 133 SER A N 1
ATOM 1034 C CA . SER A 1 133 ? -6.920 -6.068 12.119 1.00 95.69 133 SER A CA 1
ATOM 1035 C C . SER A 1 133 ? -7.024 -4.601 12.531 1.00 95.69 133 SER A C 1
ATOM 1037 O O . SER A 1 133 ? -6.720 -4.237 13.669 1.00 95.69 133 SER A O 1
ATOM 1039 N N . MET A 1 134 ? -7.475 -3.750 11.612 1.00 95.31 134 MET A N 1
ATOM 1040 C CA . MET A 1 134 ? -7.723 -2.331 11.846 1.00 95.31 134 MET A CA 1
ATOM 1041 C C . MET A 1 134 ? -9.222 -2.053 11.918 1.00 95.31 134 MET A C 1
ATOM 1043 O O . MET A 1 134 ? -9.993 -2.442 11.041 1.00 95.31 134 MET A O 1
ATOM 1047 N N . TYR A 1 135 ? -9.620 -1.324 12.953 1.00 96.06 135 TYR A N 1
ATOM 1048 C CA . TYR A 1 135 ? -11.000 -0.982 13.256 1.00 96.06 135 TYR A CA 1
ATOM 1049 C C . TYR A 1 135 ? -11.187 0.529 13.301 1.00 96.06 135 TYR A C 1
ATOM 1051 O O . TYR A 1 135 ? -10.289 1.283 13.688 1.00 96.06 135 TYR A O 1
ATOM 1059 N N . HIS A 1 136 ? -12.402 0.961 12.989 1.00 95.75 136 HIS A N 1
ATOM 1060 C CA . HIS A 1 136 ? -12.864 2.307 13.285 1.00 95.75 136 HIS A CA 1
ATOM 1061 C C . HIS A 1 136 ? -12.865 2.529 14.808 1.00 95.75 136 HIS A C 1
ATOM 1063 O O . HIS A 1 136 ? -13.456 1.734 15.541 1.00 95.75 136 HIS A O 1
ATOM 1069 N N . GLY A 1 137 ? -12.231 3.605 15.293 1.00 93.88 137 GLY A N 1
ATOM 1070 C CA . GLY A 1 137 ? -11.981 3.806 16.728 1.00 93.88 137 GLY A CA 1
ATOM 1071 C C . GLY A 1 137 ? -13.241 3.865 17.597 1.00 93.88 137 GLY A C 1
ATOM 1072 O O . GLY A 1 137 ? -13.288 3.206 18.630 1.00 93.88 137 GLY A O 1
ATOM 1073 N N . SER A 1 138 ? -14.276 4.598 17.170 1.00 93.12 138 SER A N 1
ATOM 1074 C CA . SER A 1 138 ? -15.518 4.744 17.946 1.00 93.12 138 SER A CA 1
ATOM 1075 C C . SER A 1 138 ? -16.537 3.623 17.721 1.00 93.12 138 SER A C 1
ATOM 1077 O O . SER A 1 138 ? -17.055 3.066 18.681 1.00 93.12 138 SER A O 1
ATOM 1079 N N . THR A 1 139 ? -16.833 3.271 16.465 1.00 95.31 139 THR A N 1
ATOM 1080 C CA . THR A 1 139 ? -17.874 2.277 16.142 1.00 95.31 139 THR A CA 1
ATOM 1081 C C . THR A 1 139 ? -17.421 0.833 16.346 1.00 95.31 139 THR A C 1
ATOM 1083 O O . THR A 1 139 ? -18.252 -0.069 16.373 1.00 95.31 139 THR A O 1
ATOM 1086 N N . GLY A 1 140 ? -16.110 0.583 16.435 1.00 93.81 140 GLY A N 1
ATOM 1087 C CA . GLY A 1 140 ? -15.559 -0.768 16.525 1.00 93.81 140 GLY A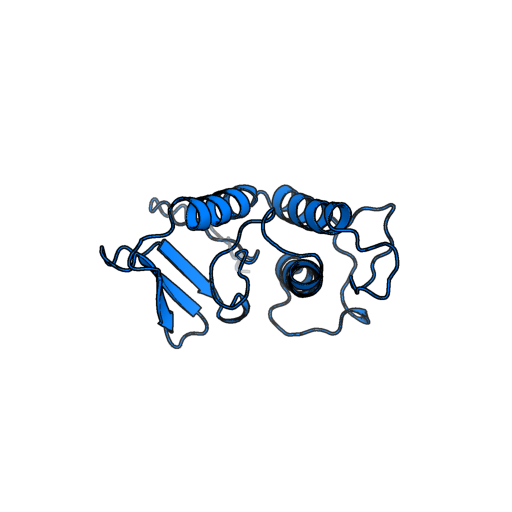 CA 1
ATOM 1088 C C . GLY A 1 140 ? -15.716 -1.596 15.246 1.00 93.81 140 GLY A C 1
ATOM 1089 O O . GLY A 1 140 ? -15.381 -2.778 15.258 1.00 93.81 140 GLY A O 1
ATOM 1090 N N . LYS A 1 141 ? -16.190 -1.001 14.142 1.00 94.69 141 LYS A N 1
ATOM 1091 C CA . LYS A 1 141 ? -16.332 -1.679 12.848 1.00 94.69 141 LYS A CA 1
ATOM 1092 C C . LYS A 1 141 ? -14.960 -2.102 12.319 1.00 94.69 141 LYS A C 1
ATOM 1094 O O . LYS A 1 141 ? -14.058 -1.268 12.235 1.00 94.69 141 LYS A O 1
ATOM 1099 N N . LEU A 1 142 ? -14.816 -3.373 11.935 1.00 94.88 142 LEU A N 1
ATOM 1100 C CA . LEU A 1 142 ? -13.632 -3.865 11.225 1.00 94.88 142 LEU A CA 1
ATOM 1101 C C . LEU A 1 142 ? -13.553 -3.192 9.852 1.00 94.88 142 LEU A C 1
ATOM 1103 O O . LEU A 1 142 ? -14.523 -3.213 9.094 1.00 94.88 142 LEU A O 1
ATOM 1107 N N . LEU A 1 143 ? -12.410 -2.580 9.555 1.00 93.75 143 LEU A N 1
ATOM 1108 C CA . LEU A 1 143 ? -12.158 -1.915 8.279 1.00 93.75 143 LEU A CA 1
ATOM 1109 C C . LEU A 1 143 ? -11.347 -2.811 7.352 1.00 93.75 143 LEU A C 1
ATOM 1111 O O . LEU A 1 143 ? -11.687 -2.936 6.182 1.00 93.75 143 LEU A O 1
ATOM 1115 N N . VAL A 1 144 ? -10.278 -3.421 7.869 1.00 93.12 144 VAL A N 1
ATOM 1116 C CA . VAL A 1 144 ? -9.382 -4.270 7.079 1.00 93.12 144 VAL A CA 1
ATOM 1117 C C . VAL A 1 144 ? -8.512 -5.140 7.982 1.00 93.12 144 VAL A C 1
ATOM 1119 O O . VAL A 1 144 ? -8.182 -4.740 9.098 1.00 93.12 144 VAL A O 1
ATOM 1122 N N . THR A 1 145 ? -8.104 -6.301 7.478 1.00 93.31 145 THR A N 1
ATOM 1123 C CA . THR A 1 145 ? -7.054 -7.141 8.063 1.00 93.31 145 THR A CA 1
ATOM 1124 C C . THR A 1 145 ? -5.908 -7.240 7.064 1.00 93.31 145 THR A C 1
ATOM 1126 O O . THR A 1 145 ? -6.140 -7.478 5.881 1.00 93.31 145 THR A O 1
ATOM 1129 N N . PHE A 1 146 ? -4.677 -7.017 7.516 1.00 91.62 146 PHE A N 1
ATOM 1130 C CA . PHE A 1 146 ? -3.491 -6.995 6.658 1.00 91.62 146 PHE A CA 1
ATOM 1131 C C . PHE A 1 146 ? -2.307 -7.703 7.318 1.00 91.62 146 PHE A C 1
ATOM 1133 O O . PHE A 1 146 ? -2.236 -7.798 8.541 1.00 91.62 146 PHE A O 1
ATOM 1140 N N . ARG A 1 147 ? -1.353 -8.192 6.516 1.00 89.62 147 ARG A N 1
ATOM 1141 C CA . ARG A 1 147 ? -0.120 -8.821 7.026 1.00 89.62 147 ARG A CA 1
ATOM 1142 C C . ARG A 1 147 ? 0.721 -7.798 7.789 1.00 89.62 147 ARG A C 1
ATOM 1144 O O . ARG A 1 147 ? 0.887 -6.686 7.291 1.00 89.62 147 ARG A O 1
ATOM 1151 N N . ASN A 1 148 ? 1.310 -8.181 8.919 1.00 86.69 148 ASN A N 1
ATOM 1152 C CA . ASN A 1 148 ? 2.072 -7.290 9.810 1.00 86.69 148 ASN A CA 1
ATOM 1153 C C . ASN A 1 148 ? 3.210 -6.529 9.107 1.00 86.69 148 ASN A C 1
ATOM 1155 O O . ASN A 1 148 ? 3.550 -5.423 9.511 1.00 86.69 148 ASN A O 1
ATOM 1159 N N . GLU A 1 149 ? 3.746 -7.081 8.020 1.00 82.44 149 GLU A N 1
ATOM 1160 C CA . GLU A 1 149 ? 4.780 -6.469 7.175 1.00 82.44 149 GLU A CA 1
ATOM 1161 C C . GLU A 1 149 ? 4.333 -5.184 6.460 1.00 82.44 149 GLU A C 1
ATOM 1163 O O . GLU A 1 149 ? 5.173 -4.440 5.968 1.00 82.44 149 GLU A O 1
ATOM 1168 N N . ASN A 1 150 ? 3.024 -4.919 6.389 1.00 77.56 150 ASN A N 1
ATOM 1169 C CA . ASN A 1 150 ? 2.486 -3.681 5.823 1.00 77.56 150 ASN A CA 1
ATOM 1170 C C . ASN A 1 150 ? 2.688 -2.455 6.725 1.00 77.56 150 ASN A C 1
ATOM 1172 O O . ASN A 1 150 ? 2.405 -1.349 6.273 1.00 77.56 150 ASN A O 1
ATOM 1176 N N . ARG A 1 151 ? 3.068 -2.635 7.995 1.00 63.41 151 ARG A N 1
ATOM 1177 C CA . ARG A 1 151 ? 3.014 -1.582 9.016 1.00 63.41 151 ARG A CA 1
ATOM 1178 C C . ARG A 1 151 ? 4.281 -0.736 9.113 1.00 63.41 151 ARG A C 1
ATOM 1180 O O . ARG A 1 151 ? 5.386 -1.305 8.991 1.00 63.41 151 ARG A O 1
#

Radius of gyration: 16.95 Å; chains: 1; bounding box: 42×51×39 Å